Protein AF-A0A1F9G2K8-F1 (afdb_monomer)

Structure (mmCIF, N/CA/C/O backbone):
data_AF-A0A1F9G2K8-F1
#
_entry.id   AF-A0A1F9G2K8-F1
#
loop_
_atom_site.group_PDB
_atom_site.id
_atom_site.type_symbol
_atom_site.label_atom_id
_atom_site.label_alt_id
_atom_site.label_comp_id
_atom_site.label_asym_id
_atom_site.label_entity_id
_atom_site.label_seq_id
_atom_site.pdbx_PDB_ins_code
_atom_site.Cartn_x
_atom_site.Cartn_y
_atom_site.Cartn_z
_atom_site.occupancy
_atom_site.B_iso_or_equiv
_atom_site.auth_seq_id
_atom_site.auth_comp_id
_atom_site.auth_asym_id
_atom_site.auth_atom_id
_atom_site.pdbx_PDB_model_num
ATOM 1 N N . MET A 1 1 ? 64.279 16.022 -31.729 1.00 41.44 1 MET A N 1
ATOM 2 C CA . MET A 1 1 ? 62.935 16.534 -32.063 1.00 41.44 1 MET A CA 1
ATOM 3 C C . MET A 1 1 ? 61.921 15.452 -31.723 1.00 41.44 1 MET A C 1
ATOM 5 O O . MET A 1 1 ? 62.107 14.330 -32.164 1.00 41.44 1 MET A O 1
ATOM 9 N N . THR A 1 2 ? 60.926 15.827 -30.910 1.00 45.38 2 THR A N 1
ATOM 10 C CA . THR A 1 2 ? 59.608 15.196 -30.654 1.00 45.38 2 THR A CA 1
ATOM 11 C C . THR A 1 2 ? 59.482 13.787 -30.043 1.00 45.38 2 THR A C 1
ATOM 13 O O . THR A 1 2 ? 60.196 12.848 -30.358 1.00 45.38 2 THR A O 1
ATOM 16 N N . ARG A 1 3 ? 58.529 13.730 -29.101 1.00 60.41 3 ARG A N 1
ATOM 17 C CA . ARG A 1 3 ? 58.186 12.706 -28.103 1.00 60.41 3 ARG A CA 1
ATOM 18 C C . ARG A 1 3 ? 57.256 11.626 -28.673 1.00 60.41 3 ARG A C 1
ATOM 20 O O . ARG A 1 3 ? 56.490 11.924 -29.581 1.00 60.41 3 ARG A O 1
ATOM 27 N N . ALA A 1 4 ? 57.168 10.481 -27.998 1.00 52.78 4 ALA A N 1
ATOM 28 C CA . ALA A 1 4 ? 55.917 9.727 -27.888 1.00 52.78 4 ALA A CA 1
ATOM 29 C C . ALA A 1 4 ? 55.808 9.135 -26.471 1.00 52.78 4 ALA A C 1
ATOM 31 O O . ALA A 1 4 ? 56.673 8.376 -26.043 1.00 52.78 4 ALA A O 1
ATOM 32 N N . ALA A 1 5 ? 54.788 9.557 -25.722 1.00 57.75 5 ALA A N 1
ATOM 33 C CA . ALA A 1 5 ? 54.439 9.036 -24.400 1.00 57.75 5 ALA A CA 1
ATOM 34 C C . ALA A 1 5 ? 53.425 7.879 -24.542 1.00 57.75 5 ALA A C 1
ATOM 36 O O . ALA A 1 5 ? 52.641 7.897 -25.494 1.00 57.75 5 ALA A O 1
ATOM 37 N N . PRO A 1 6 ? 53.385 6.901 -23.617 1.00 50.75 6 PRO A N 1
ATOM 38 C CA . PRO A 1 6 ? 52.428 5.803 -23.678 1.00 50.75 6 PRO A CA 1
ATOM 39 C C . PRO A 1 6 ? 51.072 6.268 -23.126 1.00 50.75 6 PRO A C 1
ATOM 41 O O . PRO A 1 6 ? 50.831 6.248 -21.924 1.00 50.75 6 PRO A O 1
ATOM 44 N N . ALA A 1 7 ? 50.177 6.708 -24.007 1.00 54.06 7 ALA A N 1
ATOM 45 C CA . ALA A 1 7 ? 48.808 7.105 -23.666 1.00 54.06 7 ALA A CA 1
ATOM 46 C C . ALA A 1 7 ? 47.806 5.955 -23.896 1.00 54.06 7 ALA A C 1
ATOM 48 O O . ALA A 1 7 ? 46.809 6.132 -24.585 1.00 54.06 7 ALA A O 1
ATOM 49 N N . ALA A 1 8 ? 48.084 4.757 -23.373 1.00 54.78 8 ALA A N 1
ATOM 50 C CA . ALA A 1 8 ? 47.255 3.573 -23.645 1.00 54.78 8 ALA A CA 1
ATOM 51 C C . ALA A 1 8 ? 46.977 2.693 -22.412 1.00 54.78 8 ALA A C 1
ATOM 53 O O . ALA A 1 8 ? 46.802 1.488 -22.544 1.00 54.78 8 ALA A O 1
ATOM 54 N N . ALA A 1 9 ? 46.935 3.274 -21.209 1.00 52.16 9 ALA A N 1
ATOM 55 C CA . ALA A 1 9 ? 46.578 2.541 -19.985 1.00 52.16 9 ALA A CA 1
ATOM 56 C C . ALA A 1 9 ? 45.419 3.180 -19.197 1.00 52.16 9 ALA A C 1
ATOM 58 O O . ALA A 1 9 ? 45.208 2.852 -18.035 1.00 52.16 9 ALA A O 1
ATOM 59 N N . LEU A 1 10 ? 44.659 4.094 -19.810 1.00 52.28 10 LEU A N 1
ATOM 60 C CA . LEU A 1 10 ? 43.637 4.882 -19.115 1.00 52.28 10 LEU A CA 1
ATOM 61 C C . LEU A 1 10 ? 42.289 4.860 -19.854 1.00 52.28 10 LEU A C 1
ATOM 63 O O . LEU A 1 10 ? 41.729 5.902 -20.164 1.00 52.28 10 LEU A O 1
ATOM 67 N N . ALA A 1 11 ? 41.780 3.677 -20.200 1.00 52.03 11 ALA A N 1
ATOM 68 C CA . ALA A 1 11 ? 40.473 3.573 -20.866 1.00 52.03 11 ALA A CA 1
ATOM 69 C C . ALA A 1 11 ? 39.590 2.406 -20.392 1.00 52.03 11 ALA A C 1
ATOM 71 O O . ALA A 1 11 ? 38.564 2.145 -21.007 1.00 52.03 11 ALA A O 1
ATOM 72 N N . LEU A 1 12 ? 39.943 1.714 -19.300 1.00 49.97 12 LEU A N 1
ATOM 73 C CA . LEU A 1 12 ? 39.166 0.562 -18.804 1.00 49.97 12 LEU A CA 1
ATOM 74 C C . LEU A 1 12 ? 38.665 0.681 -17.355 1.00 49.97 12 LEU A C 1
ATOM 76 O O . LEU A 1 12 ? 38.063 -0.256 -16.850 1.00 49.97 12 LEU A O 1
ATOM 80 N N . VAL A 1 13 ? 38.843 1.828 -16.688 1.00 52.09 13 VAL A N 1
ATOM 81 C CA . VAL A 1 13 ? 38.388 2.021 -15.289 1.00 52.09 13 VAL A CA 1
ATOM 82 C C . VAL A 1 13 ? 37.126 2.901 -15.181 1.00 52.09 13 VAL A C 1
ATOM 84 O O . VAL A 1 13 ? 36.564 3.060 -14.105 1.00 52.09 13 VAL A O 1
ATOM 87 N N . ALA A 1 14 ? 36.607 3.441 -16.288 1.00 52.22 14 ALA A N 1
ATOM 88 C CA . ALA A 1 14 ? 35.504 4.413 -16.258 1.00 52.22 14 ALA A CA 1
ATOM 89 C C . ALA A 1 14 ? 34.084 3.817 -16.401 1.00 52.22 14 ALA A C 1
ATOM 91 O O . ALA A 1 14 ? 33.126 4.575 -16.508 1.00 52.22 14 ALA A O 1
ATOM 92 N N . ALA A 1 15 ? 33.918 2.489 -16.404 1.00 52.00 15 ALA A N 1
ATOM 93 C CA . ALA A 1 15 ? 32.622 1.843 -16.660 1.00 52.00 15 ALA A CA 1
ATOM 94 C C . ALA A 1 15 ? 31.858 1.364 -15.404 1.00 52.00 15 ALA A C 1
ATOM 96 O O . ALA A 1 15 ? 30.815 0.736 -15.543 1.00 52.00 15 ALA A O 1
ATOM 97 N N . ALA A 1 16 ? 32.332 1.651 -14.184 1.00 55.66 16 ALA A N 1
ATOM 98 C CA . ALA A 1 16 ? 31.740 1.105 -12.949 1.00 55.66 16 ALA A CA 1
ATOM 99 C C . ALA A 1 16 ? 30.976 2.118 -12.063 1.00 55.66 16 ALA A C 1
ATOM 101 O O . ALA A 1 16 ? 30.533 1.756 -10.980 1.00 55.66 16 ALA A O 1
ATOM 102 N N . LEU A 1 17 ? 30.812 3.381 -12.477 1.00 57.75 17 LEU A N 1
ATOM 103 C CA . LEU A 1 17 ? 30.311 4.460 -11.598 1.00 57.75 17 LEU A CA 1
ATOM 104 C C . LEU A 1 17 ? 28.850 4.888 -11.847 1.00 57.75 17 LEU A C 1
ATOM 106 O O . LEU A 1 17 ? 28.441 5.946 -11.382 1.00 57.75 17 LEU A O 1
ATOM 110 N N . GLY A 1 18 ? 28.059 4.100 -12.582 1.00 50.88 18 GLY A N 1
ATOM 111 C CA . GLY A 1 18 ? 26.750 4.541 -13.087 1.00 50.88 18 GLY A CA 1
ATOM 112 C C . GLY A 1 18 ? 25.508 3.788 -12.608 1.00 50.88 18 GLY A C 1
ATOM 113 O O . GLY A 1 18 ? 24.426 4.103 -13.092 1.00 50.88 18 GLY A O 1
ATOM 114 N N . ALA A 1 19 ? 25.609 2.804 -11.711 1.00 56.31 19 ALA A N 1
ATOM 115 C CA . ALA A 1 19 ? 24.419 2.133 -11.181 1.00 56.31 19 ALA A CA 1
ATOM 116 C C . ALA A 1 19 ? 23.796 2.994 -10.068 1.00 56.31 19 ALA A C 1
ATOM 118 O O . ALA A 1 19 ? 24.135 2.853 -8.895 1.00 56.31 19 ALA A O 1
ATOM 119 N N . GLY A 1 20 ? 22.935 3.944 -10.442 1.00 55.75 20 GLY A N 1
ATOM 120 C CA . GLY A 1 20 ? 22.069 4.626 -9.477 1.00 55.75 20 GLY A CA 1
ATOM 121 C C . GLY A 1 20 ? 21.116 3.629 -8.799 1.00 55.75 20 GLY A C 1
ATOM 122 O O . GLY A 1 20 ? 20.811 2.593 -9.397 1.00 55.75 20 GLY A O 1
ATOM 123 N N . PRO A 1 21 ? 20.639 3.902 -7.570 1.00 52.09 21 PRO A N 1
ATOM 124 C CA . PRO A 1 21 ? 19.652 3.043 -6.924 1.00 52.09 21 PRO A CA 1
ATOM 125 C C . PRO A 1 21 ? 18.391 2.975 -7.793 1.00 52.09 21 PRO A C 1
ATOM 127 O O . PRO A 1 21 ? 17.918 3.999 -8.293 1.00 52.09 21 PRO A O 1
ATOM 130 N N . ALA A 1 22 ? 17.866 1.767 -7.996 1.00 50.09 22 ALA A N 1
ATOM 131 C CA . ALA A 1 22 ? 16.630 1.531 -8.728 1.00 50.09 22 ALA A CA 1
ATOM 132 C C . ALA A 1 22 ? 15.459 2.220 -8.004 1.00 50.09 22 ALA A C 1
ATOM 134 O O . ALA A 1 22 ? 14.875 1.679 -7.070 1.00 50.09 22 ALA A O 1
ATOM 135 N N . ARG A 1 23 ? 15.114 3.436 -8.441 1.00 52.03 23 ARG A N 1
ATOM 136 C CA . ARG A 1 23 ? 14.047 4.275 -7.864 1.00 52.03 23 ARG A CA 1
ATOM 137 C C . ARG A 1 23 ? 12.622 3.772 -8.116 1.00 52.03 23 ARG A C 1
ATOM 139 O O . ARG A 1 23 ? 11.675 4.425 -7.700 1.00 52.03 23 ARG A O 1
ATOM 146 N N . ALA A 1 24 ? 12.469 2.621 -8.767 1.00 49.59 24 ALA A N 1
ATOM 147 C CA . ALA A 1 24 ? 11.172 1.986 -8.979 1.00 49.59 24 ALA A CA 1
ATOM 148 C C . ALA A 1 24 ? 10.613 1.350 -7.692 1.00 49.59 24 ALA A C 1
ATOM 150 O O . ALA A 1 24 ? 9.405 1.347 -7.493 1.00 49.59 24 ALA A O 1
ATOM 151 N N . ARG 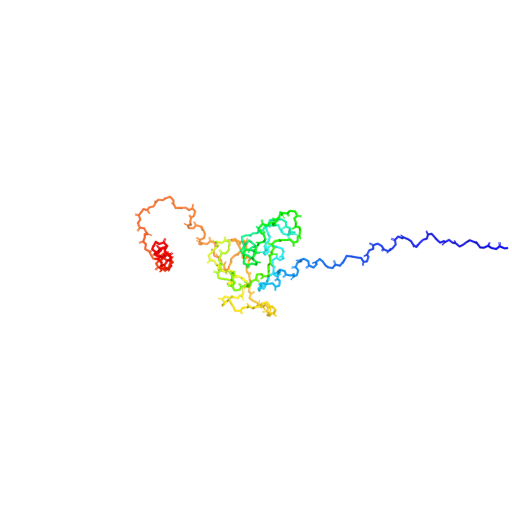A 1 25 ? 11.483 0.873 -6.784 1.00 53.62 25 ARG A N 1
ATOM 152 C CA . ARG A 1 25 ? 11.060 0.194 -5.546 1.00 53.62 25 ARG A CA 1
ATOM 153 C C . ARG A 1 25 ? 10.479 1.154 -4.501 1.00 53.62 25 ARG A C 1
ATOM 155 O O . ARG A 1 25 ? 9.578 0.766 -3.777 1.00 53.62 25 ARG A O 1
ATOM 162 N N . GLU A 1 26 ? 10.975 2.392 -4.431 1.00 55.38 26 GLU A N 1
ATOM 163 C CA . GLU A 1 26 ? 10.675 3.336 -3.337 1.00 55.38 26 GLU A CA 1
ATOM 164 C C . GLU A 1 26 ? 9.327 4.061 -3.478 1.00 55.38 26 GLU A C 1
ATOM 166 O O . GLU A 1 26 ? 8.732 4.434 -2.472 1.00 55.38 26 GLU A O 1
ATOM 171 N N . ALA A 1 27 ? 8.826 4.265 -4.701 1.00 63.72 27 ALA A N 1
ATOM 172 C CA . ALA A 1 27 ? 7.612 5.059 -4.901 1.00 63.72 27 ALA A CA 1
ATOM 173 C C . ALA A 1 27 ? 6.332 4.334 -4.448 1.00 63.72 27 ALA A C 1
ATOM 175 O O . ALA A 1 27 ? 5.410 5.004 -3.999 1.00 63.72 27 ALA A O 1
ATOM 176 N N . PHE A 1 28 ? 6.288 2.998 -4.542 1.00 72.00 28 PHE A N 1
ATOM 177 C CA . PHE A 1 28 ? 5.107 2.193 -4.195 1.00 72.00 28 PHE A CA 1
ATOM 178 C C . PHE A 1 28 ? 5.108 1.699 -2.756 1.00 72.00 28 PHE A C 1
ATOM 180 O O . PHE A 1 28 ? 4.122 1.889 -2.052 1.00 72.00 28 PHE A O 1
ATOM 187 N N . VAL A 1 29 ? 6.225 1.141 -2.280 1.00 81.81 29 VAL A N 1
ATOM 188 C CA . VAL A 1 29 ? 6.328 0.693 -0.879 1.00 81.81 29 VAL A CA 1
ATOM 189 C C . VAL A 1 29 ? 6.121 1.840 0.114 1.00 81.81 29 VAL A C 1
ATOM 191 O O . VAL A 1 29 ? 5.724 1.593 1.239 1.00 81.81 29 VAL A O 1
ATOM 194 N N . GLY A 1 30 ? 6.345 3.091 -0.307 1.00 87.31 30 GLY A N 1
ATOM 195 C CA . GLY A 1 30 ? 6.054 4.286 0.485 1.00 87.31 30 GLY A CA 1
ATOM 196 C C . GLY A 1 30 ? 4.616 4.809 0.371 1.00 87.31 30 GLY A C 1
ATOM 197 O O . GLY A 1 30 ? 4.367 5.935 0.792 1.00 87.31 30 GLY A O 1
ATOM 198 N N . THR A 1 31 ? 3.687 4.074 -0.253 1.00 88.31 31 THR A N 1
ATOM 199 C CA . THR A 1 31 ? 2.246 4.425 -0.312 1.00 88.31 31 THR A CA 1
ATOM 200 C C . THR A 1 31 ? 1.391 3.629 0.670 1.00 88.31 31 THR A C 1
ATOM 202 O O . THR A 1 31 ? 0.196 3.898 0.776 1.00 88.31 31 THR A O 1
ATOM 205 N N . VAL A 1 32 ? 2.002 2.693 1.400 1.00 93.31 32 VAL A N 1
ATOM 206 C CA . VAL A 1 32 ? 1.363 1.842 2.408 1.00 93.31 32 VAL A CA 1
ATOM 207 C C . VAL A 1 32 ? 2.265 1.766 3.648 1.00 93.31 32 VAL A C 1
ATOM 209 O O . VAL A 1 32 ? 3.489 1.844 3.487 1.00 93.31 32 VAL A O 1
ATOM 212 N N . PRO A 1 33 ? 1.709 1.619 4.863 1.00 95.75 33 PRO A N 1
ATOM 213 C CA . PRO A 1 33 ? 2.513 1.437 6.066 1.00 95.75 33 PRO A CA 1
ATOM 214 C C . PRO A 1 33 ? 3.306 0.135 5.974 1.00 95.75 33 PRO A C 1
ATOM 216 O O . PRO A 1 33 ? 2.830 -0.853 5.418 1.00 95.75 33 PRO A O 1
ATOM 219 N N . ASN A 1 34 ? 4.530 0.126 6.495 1.00 95.31 34 ASN A N 1
ATOM 220 C CA . ASN A 1 34 ? 5.408 -1.047 6.529 1.00 95.31 34 ASN A CA 1
ATOM 221 C C . ASN A 1 34 ? 5.621 -1.719 5.152 1.00 95.31 34 ASN A C 1
ATOM 223 O O . ASN A 1 34 ? 6.042 -2.875 5.071 1.00 95.31 34 ASN A O 1
ATOM 227 N N . GLY A 1 35 ? 5.389 -1.010 4.038 1.00 91.81 35 GLY A N 1
ATOM 228 C CA . GLY A 1 35 ? 5.361 -1.608 2.697 1.00 91.81 35 GLY A CA 1
ATOM 229 C C . GLY A 1 35 ? 6.693 -2.204 2.237 1.00 91.81 35 GLY A C 1
ATOM 230 O O . GLY A 1 35 ? 6.737 -3.026 1.320 1.00 91.81 35 GLY A O 1
ATOM 231 N N . ALA A 1 36 ? 7.799 -1.815 2.875 1.00 91.06 36 ALA A N 1
ATOM 232 C CA . ALA A 1 36 ? 9.130 -2.338 2.587 1.00 91.06 36 ALA A CA 1
ATOM 233 C C . ALA A 1 36 ? 9.439 -3.679 3.281 1.00 91.06 36 ALA A C 1
ATOM 235 O O . ALA A 1 36 ? 10.427 -4.319 2.899 1.00 91.06 36 ALA A O 1
ATOM 236 N N . SER A 1 37 ? 8.620 -4.109 4.251 1.00 92.56 37 SER A N 1
ATOM 237 C CA . SER A 1 37 ? 8.865 -5.285 5.103 1.00 92.56 37 SER A CA 1
ATOM 238 C C . SER A 1 37 ? 9.044 -6.580 4.310 1.00 92.56 37 SER A C 1
ATOM 240 O O . SER A 1 37 ? 9.921 -7.379 4.639 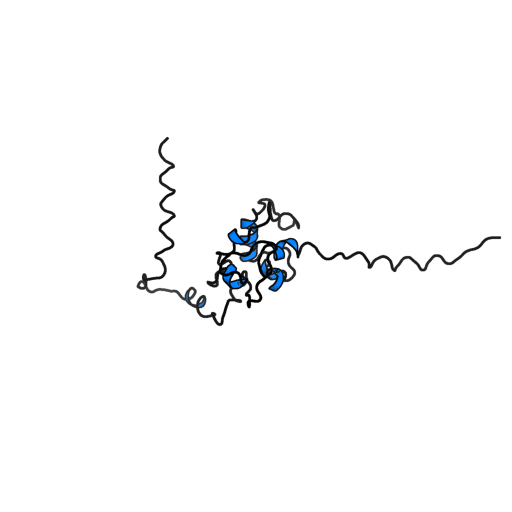1.00 92.56 37 SER A O 1
ATOM 242 N N . TYR A 1 38 ? 8.320 -6.731 3.196 1.00 91.81 38 TYR A N 1
ATOM 243 C CA . TYR A 1 38 ? 8.382 -7.908 2.318 1.00 91.81 38 TYR A CA 1
ATOM 244 C C . TYR A 1 38 ? 9.031 -7.629 0.962 1.00 91.81 38 TYR A C 1
ATOM 246 O O . TYR A 1 38 ? 8.972 -8.447 0.044 1.00 91.81 38 TYR A O 1
ATOM 254 N N . SER A 1 39 ? 9.737 -6.502 0.823 1.00 89.31 39 SER A N 1
ATOM 255 C CA . SER A 1 39 ? 10.388 -6.124 -0.433 1.00 89.31 39 SER A CA 1
ATOM 256 C C . SER A 1 39 ? 9.386 -6.080 -1.599 1.00 89.31 39 SER A C 1
ATOM 258 O O . SER A 1 39 ? 8.363 -5.416 -1.501 1.00 89.31 39 SER A O 1
ATOM 260 N N . CYS A 1 40 ? 9.687 -6.726 -2.724 1.00 86.88 40 CYS A N 1
ATOM 261 C CA . CYS A 1 40 ? 8.779 -6.810 -3.860 1.00 86.88 40 CYS A CA 1
ATOM 262 C C . CYS A 1 40 ? 7.573 -7.701 -3.549 1.00 86.88 40 CYS A C 1
ATOM 264 O O . CYS A 1 40 ? 6.509 -7.464 -4.109 1.00 86.88 40 CYS A O 1
ATOM 266 N N . SER A 1 41 ? 7.728 -8.681 -2.651 1.00 90.56 41 SER A N 1
ATOM 267 C CA . SER A 1 41 ? 6.686 -9.656 -2.323 1.00 90.56 41 SER A CA 1
ATOM 268 C C . SER A 1 41 ? 5.470 -9.047 -1.636 1.00 90.56 41 SER A C 1
ATOM 270 O O . SER A 1 41 ? 4.432 -9.695 -1.615 1.00 90.56 41 SER A O 1
ATOM 272 N N . THR A 1 42 ? 5.575 -7.809 -1.133 1.00 91.06 42 THR A N 1
ATOM 273 C CA . THR A 1 42 ? 4.414 -7.049 -0.659 1.00 91.06 42 THR A CA 1
ATOM 274 C C . THR A 1 42 ? 3.372 -6.915 -1.776 1.00 91.06 42 THR A C 1
ATOM 276 O O . THR A 1 42 ? 2.198 -7.151 -1.543 1.00 91.06 42 THR A O 1
ATOM 279 N N . CYS A 1 43 ? 3.781 -6.593 -3.011 1.00 88.44 43 CYS A N 1
ATOM 280 C CA . CYS A 1 43 ? 2.857 -6.334 -4.132 1.00 88.44 43 CYS A CA 1
ATOM 281 C C . CYS A 1 43 ? 2.985 -7.324 -5.301 1.00 88.44 43 CYS A C 1
ATOM 283 O O . CYS A 1 43 ? 2.142 -7.350 -6.196 1.00 88.44 43 CYS A O 1
ATOM 285 N N . HIS A 1 44 ? 4.056 -8.113 -5.349 1.00 86.81 44 HIS A N 1
ATOM 286 C CA . HIS A 1 44 ? 4.368 -8.995 -6.468 1.00 86.81 44 HIS A CA 1
ATOM 287 C C . HIS A 1 44 ? 4.396 -10.456 -6.038 1.00 86.81 44 HIS A C 1
ATOM 289 O O . HIS A 1 44 ? 4.980 -10.809 -5.019 1.00 86.81 44 HIS A O 1
ATOM 295 N N . SER A 1 45 ? 3.872 -11.341 -6.886 1.00 87.44 45 SER A N 1
ATOM 296 C CA . SER A 1 45 ? 4.038 -12.789 -6.694 1.00 87.44 45 SER A CA 1
ATOM 297 C C . SER A 1 45 ? 5.476 -13.249 -6.970 1.00 87.44 45 SER A C 1
ATOM 299 O O . SER A 1 45 ? 5.887 -14.322 -6.533 1.00 87.44 45 SER A O 1
ATOM 301 N N . ASN A 1 46 ? 6.249 -12.451 -7.716 1.00 81.44 46 ASN A N 1
ATOM 302 C CA . ASN A 1 46 ? 7.674 -12.667 -7.925 1.00 81.44 46 ASN A CA 1
ATOM 303 C C . ASN A 1 46 ? 8.490 -11.851 -6.910 1.00 81.44 46 ASN A C 1
ATOM 305 O O . ASN A 1 46 ? 8.393 -10.625 -6.876 1.00 81.44 46 ASN A O 1
ATOM 309 N N . GLY A 1 47 ? 9.354 -12.513 -6.134 1.00 79.88 47 GLY A N 1
ATO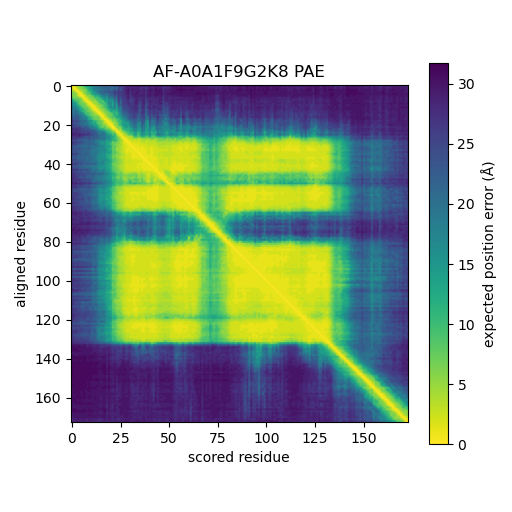M 310 C CA . GLY A 1 47 ? 10.200 -11.856 -5.128 1.00 79.88 47 GLY A CA 1
ATOM 311 C C . GLY A 1 47 ? 11.229 -10.874 -5.708 1.00 79.88 47 GLY A C 1
ATOM 312 O O . GLY A 1 47 ? 11.675 -9.962 -5.010 1.00 79.88 47 GLY A O 1
ATOM 313 N N . ASP A 1 48 ? 11.557 -11.006 -6.996 1.00 78.00 48 ASP A N 1
ATOM 314 C CA . ASP A 1 48 ? 12.405 -10.054 -7.726 1.00 78.00 48 ASP A CA 1
ATOM 315 C C . ASP A 1 48 ? 11.615 -8.846 -8.283 1.00 78.00 48 ASP A C 1
ATOM 317 O O . ASP A 1 48 ? 12.210 -7.905 -8.811 1.00 78.00 48 ASP A O 1
ATOM 321 N N . GLY A 1 49 ? 10.283 -8.848 -8.143 1.00 73.12 49 GLY A N 1
ATOM 322 C CA . GLY A 1 49 ? 9.364 -7.859 -8.710 1.00 73.12 49 GLY A CA 1
ATOM 323 C C . GLY A 1 49 ? 9.079 -8.064 -10.202 1.00 73.12 49 GLY A C 1
ATOM 324 O O . GLY A 1 49 ? 9.366 -9.119 -10.777 1.00 73.12 49 GLY A O 1
ATOM 325 N N . GLY A 1 50 ? 8.512 -7.034 -10.838 1.00 71.38 50 GLY A N 1
ATOM 326 C CA . GLY A 1 50 ? 8.218 -7.017 -12.275 1.00 71.38 50 GLY A CA 1
ATOM 327 C C . GLY A 1 50 ? 6.797 -7.473 -12.611 1.00 71.38 50 GLY A C 1
ATOM 328 O O . GLY A 1 50 ? 5.841 -7.086 -11.946 1.00 71.38 50 GLY A O 1
ATOM 329 N N . GLU A 1 51 ? 6.643 -8.256 -13.678 1.00 69.88 51 GLU A N 1
ATOM 330 C CA . GLU A 1 51 ? 5.337 -8.786 -14.079 1.00 69.88 51 GLU A CA 1
ATOM 331 C C . GLU A 1 51 ? 4.809 -9.800 -13.053 1.00 69.88 51 GLU A C 1
ATOM 333 O O . GLU A 1 51 ? 5.550 -10.653 -12.561 1.00 69.88 51 GLU A O 1
ATOM 338 N N . GLY A 1 52 ? 3.508 -9.725 -12.763 1.00 80.12 52 GLY A N 1
ATOM 339 C CA . GLY A 1 52 ? 2.838 -10.588 -11.790 1.00 80.12 52 GLY A CA 1
ATOM 340 C C . GLY A 1 52 ? 2.651 -9.893 -10.444 1.00 80.12 52 GLY A C 1
ATOM 341 O O . GLY A 1 52 ? 3.566 -9.832 -9.622 1.00 80.12 52 GLY A O 1
ATOM 342 N N . TRP A 1 53 ? 1.442 -9.382 -10.233 1.00 84.38 53 TRP A N 1
AT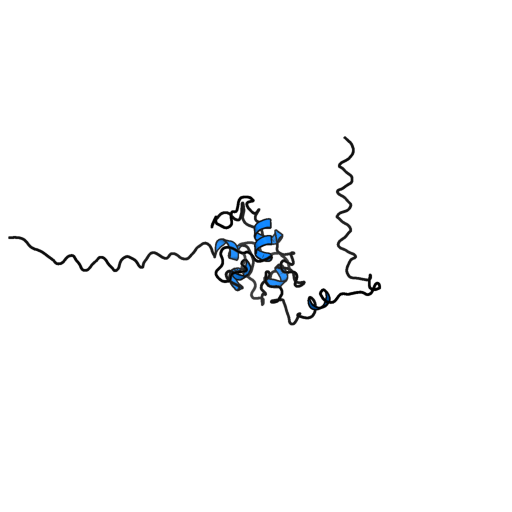OM 343 C CA . TRP A 1 53 ? 0.991 -8.827 -8.960 1.00 84.38 53 TRP A CA 1
ATOM 344 C C . TRP A 1 53 ? 0.321 -9.925 -8.140 1.00 84.38 53 TRP A C 1
ATOM 346 O O . TRP A 1 53 ? -0.369 -10.770 -8.717 1.00 84.38 53 TRP A O 1
ATOM 356 N N . ASN A 1 54 ? 0.525 -9.901 -6.825 1.00 90.19 54 ASN A N 1
ATOM 357 C CA . ASN A 1 54 ? -0.339 -10.642 -5.907 1.00 90.19 54 ASN A CA 1
ATOM 358 C C . ASN A 1 54 ? -1.681 -9.900 -5.753 1.00 90.19 54 ASN A C 1
ATOM 360 O O . ASN A 1 54 ? -1.868 -8.828 -6.338 1.00 90.19 54 ASN A O 1
ATOM 364 N N . ASP A 1 55 ? -2.608 -10.470 -4.990 1.00 93.50 55 ASP A N 1
ATOM 365 C CA . ASP A 1 55 ? -3.954 -9.909 -4.868 1.00 93.50 55 ASP A CA 1
ATOM 366 C C . ASP A 1 55 ? -3.928 -8.505 -4.219 1.00 93.50 55 ASP A C 1
ATOM 368 O O . ASP A 1 55 ? -4.497 -7.568 -4.776 1.00 93.50 55 ASP A O 1
ATOM 372 N N . PHE A 1 56 ? -3.117 -8.286 -3.174 1.00 94.38 56 PHE A N 1
ATOM 373 C CA . PHE A 1 56 ? -2.883 -6.948 -2.595 1.00 94.38 56 PHE A CA 1
ATOM 374 C C . PHE A 1 56 ? -2.341 -5.920 -3.601 1.00 94.38 56 PHE A C 1
ATOM 376 O O . PHE A 1 56 ? -2.768 -4.764 -3.651 1.00 94.38 56 PHE A O 1
ATOM 383 N N . GLY A 1 57 ? -1.388 -6.325 -4.439 1.00 90.00 57 GLY A N 1
ATOM 384 C CA . GLY A 1 57 ? -0.832 -5.487 -5.493 1.00 90.00 57 GLY A CA 1
ATOM 385 C C . GLY A 1 57 ? -1.861 -5.109 -6.562 1.00 90.00 57 GLY A C 1
ATOM 386 O O . GLY A 1 57 ? -1.798 -4.000 -7.095 1.00 90.00 57 GLY A O 1
ATOM 387 N N . GLN A 1 58 ? -2.815 -5.998 -6.862 1.00 88.00 58 GLN A N 1
ATOM 388 C CA . GLN A 1 58 ? -3.944 -5.709 -7.756 1.00 88.00 58 GLN A CA 1
ATOM 389 C C . GLN A 1 58 ? -4.924 -4.711 -7.130 1.00 88.00 58 GLN A C 1
ATOM 391 O O . GLN A 1 58 ? -5.364 -3.788 -7.815 1.00 88.00 58 GLN A O 1
ATOM 396 N N . ASP A 1 59 ? -5.205 -4.826 -5.834 1.00 91.56 59 ASP A N 1
ATOM 397 C CA . ASP A 1 59 ? -6.074 -3.875 -5.133 1.00 91.56 59 ASP A CA 1
ATOM 398 C C . ASP A 1 59 ? -5.450 -2.474 -5.084 1.00 91.56 59 ASP A C 1
ATOM 400 O O . ASP A 1 59 ? -6.126 -1.470 -5.334 1.00 91.56 59 ASP A O 1
ATOM 404 N N . LEU A 1 60 ? -4.131 -2.386 -4.868 1.00 88.56 60 LEU A N 1
ATOM 405 C CA . LEU A 1 60 ? -3.398 -1.125 -4.997 1.00 88.56 60 LEU A CA 1
ATOM 406 C C . LEU A 1 60 ? -3.497 -0.554 -6.413 1.00 88.56 60 LEU A C 1
ATOM 408 O O . LEU A 1 60 ? -3.783 0.639 -6.556 1.00 88.56 60 LEU A O 1
ATOM 412 N N . LEU A 1 61 ? -3.293 -1.382 -7.446 1.00 83.12 61 LEU A N 1
ATOM 413 C CA . LEU A 1 61 ? -3.480 -1.008 -8.854 1.00 83.12 61 LEU A CA 1
ATOM 414 C C . LEU A 1 61 ? -4.845 -0.384 -9.096 1.00 83.12 61 LEU A C 1
ATOM 416 O O . LEU A 1 61 ? -4.932 0.724 -9.635 1.00 83.12 61 LEU A O 1
ATOM 420 N N . GLU A 1 62 ? -5.903 -1.070 -8.683 1.00 85.44 62 GLU A N 1
ATOM 421 C CA . GLU A 1 62 ? -7.270 -0.600 -8.861 1.00 85.44 62 GLU A CA 1
ATOM 422 C C . GLU A 1 62 ? -7.506 0.726 -8.121 1.00 85.44 62 GLU A C 1
ATOM 424 O O . GLU A 1 62 ? -7.991 1.688 -8.727 1.00 85.44 62 GLU A O 1
ATOM 429 N N . ALA A 1 63 ? -7.063 0.833 -6.865 1.00 87.50 63 ALA A N 1
ATOM 430 C CA . ALA A 1 63 ? -7.199 2.041 -6.051 1.00 87.50 63 ALA A CA 1
ATOM 431 C C . ALA A 1 63 ? -6.436 3.248 -6.621 1.00 87.50 63 ALA A C 1
ATOM 433 O O . ALA A 1 63 ? -6.919 4.382 -6.586 1.00 87.50 63 ALA A O 1
ATOM 434 N N . GLY A 1 64 ? -5.253 3.029 -7.197 1.00 83.19 64 GLY A N 1
ATOM 435 C CA . GLY A 1 64 ? -4.480 4.077 -7.865 1.00 83.19 64 GLY A CA 1
ATOM 436 C C . GLY A 1 64 ? -4.973 4.403 -9.279 1.00 83.19 64 GLY A C 1
ATOM 437 O O . GLY A 1 64 ? -4.326 5.166 -10.000 1.00 83.19 64 GLY A O 1
ATOM 438 N N . GLY A 1 65 ? -6.122 3.856 -9.684 1.00 75.31 65 GLY A N 1
ATOM 439 C CA . GLY A 1 65 ? -6.713 4.070 -10.996 1.00 75.31 65 GLY A CA 1
ATOM 440 C C . GLY A 1 65 ? -5.887 3.388 -12.071 1.00 75.31 65 GLY A C 1
ATOM 441 O O . GLY A 1 65 ? -5.281 4.076 -12.896 1.00 75.31 65 GLY A O 1
ATOM 442 N N . ALA A 1 66 ? -5.836 2.055 -12.032 1.00 69.19 66 ALA A N 1
ATOM 443 C CA . ALA A 1 66 ? -5.086 1.240 -12.976 1.00 69.19 66 ALA A CA 1
ATOM 444 C C . ALA A 1 66 ? -5.297 1.715 -14.420 1.00 69.19 66 ALA A C 1
ATOM 446 O O . ALA A 1 66 ? -6.428 1.949 -14.860 1.00 69.19 66 ALA A O 1
ATOM 447 N N . ASN A 1 67 ? -4.207 1.874 -15.170 1.00 61.06 67 ASN A N 1
ATOM 448 C CA . ASN A 1 67 ? -4.313 2.225 -16.580 1.00 61.06 67 ASN A CA 1
ATOM 449 C C . ASN A 1 67 ? -4.865 1.014 -17.356 1.00 61.06 67 ASN A C 1
ATOM 451 O O . ASN A 1 67 ? -4.204 -0.025 -17.385 1.00 61.06 67 ASN A O 1
ATOM 455 N N . PRO A 1 68 ? -6.025 1.122 -18.031 1.00 53.47 68 PRO A N 1
ATOM 456 C CA . PRO A 1 68 ? -6.576 0.021 -18.822 1.00 53.47 68 PRO A CA 1
ATOM 457 C C . PRO A 1 68 ? -5.687 -0.377 -20.013 1.00 53.47 68 PRO A C 1
ATOM 459 O O . PRO A 1 68 ? -5.860 -1.469 -20.551 1.00 53.47 68 PRO A O 1
ATOM 462 N N . ASP A 1 69 ? -4.736 0.482 -20.405 1.00 53.81 69 ASP A N 1
ATOM 463 C CA . ASP A 1 69 ? -3.749 0.232 -21.460 1.00 53.81 69 ASP A CA 1
ATOM 464 C C . ASP A 1 69 ? -2.403 -0.300 -20.923 1.00 53.81 69 ASP A C 1
ATOM 466 O O . ASP A 1 69 ? -1.441 -0.388 -21.689 1.00 53.81 69 ASP A O 1
ATOM 470 N N . ALA A 1 70 ? -2.296 -0.647 -19.630 1.00 54.94 70 ALA A N 1
ATOM 471 C CA . ALA A 1 70 ? -1.092 -1.259 -19.068 1.00 54.94 70 ALA A CA 1
ATOM 472 C C . ALA A 1 70 ? -0.846 -2.638 -19.708 1.00 54.94 70 ALA A C 1
ATOM 474 O O . ALA A 1 70 ? -1.327 -3.672 -19.245 1.00 54.94 70 ALA A O 1
ATOM 475 N N . ASN A 1 71 ? -0.099 -2.656 -20.813 1.00 48.19 71 ASN A N 1
ATOM 476 C CA . ASN A 1 71 ? 0.511 -3.871 -21.332 1.00 48.19 71 ASN A CA 1
ATOM 477 C C . ASN A 1 71 ? 1.504 -4.387 -20.270 1.00 48.19 71 ASN A C 1
ATOM 479 O O . ASN A 1 71 ? 2.281 -3.571 -19.775 1.00 48.19 71 ASN A O 1
ATOM 483 N N . PRO A 1 72 ? 1.536 -5.692 -19.936 1.00 48.28 72 PRO A N 1
ATOM 484 C CA . PRO A 1 72 ? 2.587 -6.279 -19.097 1.00 48.28 72 PRO A CA 1
ATOM 485 C C . PRO A 1 72 ? 4.024 -5.879 -19.496 1.00 48.28 72 PRO A C 1
ATOM 487 O O . PRO A 1 72 ? 4.856 -5.720 -18.608 1.00 48.28 72 PRO A O 1
ATOM 490 N N . ASP A 1 73 ? 4.294 -5.594 -20.781 1.00 52.12 73 ASP A N 1
ATOM 491 C CA . ASP A 1 73 ? 5.618 -5.126 -21.239 1.00 52.12 73 ASP A CA 1
ATOM 492 C C . ASP A 1 73 ? 5.911 -3.629 -20.970 1.00 52.12 73 ASP A C 1
ATOM 494 O O . ASP A 1 73 ? 7.045 -3.173 -21.165 1.00 52.12 73 ASP A O 1
ATOM 498 N N . ASP A 1 74 ? 4.915 -2.820 -20.592 1.00 53.31 74 ASP A N 1
ATOM 499 C CA . ASP A 1 74 ? 5.118 -1.399 -20.298 1.00 53.31 74 ASP A CA 1
ATOM 500 C C . ASP A 1 74 ? 5.570 -1.241 -18.846 1.00 53.31 74 ASP A C 1
ATOM 502 O O . ASP A 1 74 ? 4.774 -1.116 -17.914 1.00 53.31 74 ASP A O 1
ATOM 506 N N . GLN A 1 75 ? 6.892 -1.247 -18.669 1.00 47.69 75 GLN A N 1
ATOM 507 C CA . GLN A 1 75 ? 7.582 -1.193 -17.378 1.00 47.69 75 GLN A CA 1
ATOM 508 C C . GLN A 1 75 ? 7.291 0.066 -16.536 1.00 47.69 75 GLN A C 1
ATOM 510 O O . GLN A 1 75 ? 7.966 0.280 -15.529 1.00 47.69 75 GLN A O 1
ATOM 515 N N . ASN A 1 76 ? 6.345 0.929 -16.929 1.00 48.16 76 ASN A N 1
ATOM 516 C CA . ASN A 1 76 ? 6.080 2.173 -16.216 1.00 48.16 76 ASN A CA 1
ATOM 517 C C . ASN A 1 76 ? 4.628 2.692 -16.230 1.00 48.16 76 ASN A C 1
ATOM 519 O O . ASN A 1 76 ? 4.423 3.847 -15.857 1.00 48.16 76 ASN A O 1
ATOM 523 N N . ALA A 1 77 ? 3.624 1.908 -16.641 1.00 50.44 77 ALA A N 1
ATOM 524 C CA . ALA A 1 77 ? 2.287 2.463 -16.907 1.00 50.44 77 ALA A 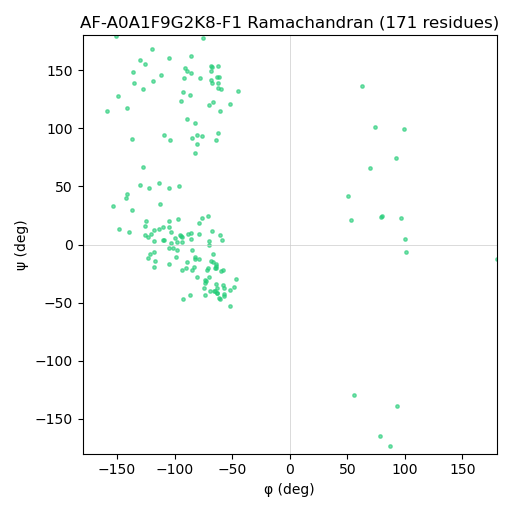CA 1
ATOM 525 C C . ALA A 1 77 ? 1.115 1.812 -16.157 1.00 50.44 77 ALA A C 1
ATOM 527 O O . ALA A 1 77 ? -0.019 1.998 -16.578 1.00 50.44 77 ALA A O 1
ATOM 528 N N . GLY A 1 78 ? 1.340 1.095 -15.051 1.00 53.19 78 GLY A N 1
ATOM 529 C CA . GLY A 1 78 ? 0.266 0.401 -14.320 1.00 53.19 78 GLY A CA 1
ATOM 530 C C . GLY A 1 78 ? -0.798 1.308 -13.689 1.00 53.19 78 GLY A C 1
ATOM 531 O O . GLY A 1 78 ? -1.908 0.853 -13.450 1.00 53.19 78 GLY A O 1
ATOM 532 N N . TYR A 1 79 ? -0.507 2.592 -13.471 1.00 55.50 79 TYR A N 1
ATOM 533 C CA . TYR A 1 79 ? -1.354 3.488 -12.685 1.00 55.50 79 TYR A CA 1
ATOM 534 C C . TYR A 1 79 ? -1.539 4.847 -13.361 1.00 55.50 79 TYR A C 1
ATOM 536 O O . TYR A 1 79 ? -0.582 5.431 -13.871 1.00 55.50 79 TYR A O 1
ATOM 544 N N . VAL A 1 80 ? -2.759 5.385 -13.315 1.00 53.97 80 VAL A N 1
ATOM 545 C CA . VAL A 1 80 ? -3.071 6.762 -13.737 1.00 53.97 80 VAL A CA 1
ATOM 546 C C . VAL A 1 80 ? -2.913 7.751 -12.559 1.00 53.97 80 VAL A C 1
ATOM 548 O O . VAL A 1 80 ? -2.789 8.956 -12.787 1.00 53.97 80 VAL A O 1
ATOM 551 N N . GLY A 1 81 ? -2.837 7.266 -11.307 1.00 68.44 81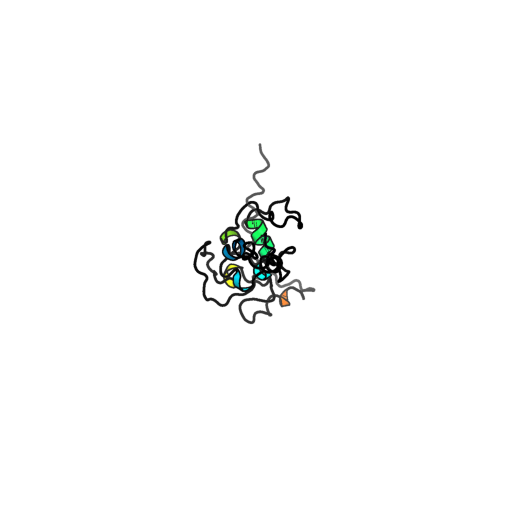 GLY A N 1
ATOM 552 C CA . GLY A 1 81 ? -2.589 8.041 -10.081 1.00 68.44 81 GLY A CA 1
ATOM 553 C C . GLY A 1 81 ? -1.871 7.255 -8.966 1.00 68.44 81 GLY A C 1
ATOM 554 O O . GLY A 1 81 ? -1.530 6.090 -9.127 1.00 68.44 81 GLY A O 1
ATOM 555 N N . SER A 1 82 ? -1.602 7.896 -7.823 1.00 76.44 82 SER A N 1
ATOM 556 C CA . SER A 1 82 ? -1.068 7.209 -6.631 1.00 76.44 82 SER A CA 1
ATOM 557 C C . SER A 1 82 ? -2.222 6.648 -5.790 1.00 76.44 82 SER A C 1
ATOM 559 O O . SER A 1 82 ? -3.135 7.427 -5.487 1.00 76.44 82 SER A O 1
ATOM 561 N N . PRO A 1 83 ? -2.204 5.357 -5.401 1.00 83.88 83 PRO A N 1
ATOM 562 C CA . PRO A 1 83 ? -3.237 4.798 -4.532 1.00 83.88 83 PRO A CA 1
ATOM 563 C C . PRO A 1 83 ? -3.249 5.524 -3.186 1.00 83.88 83 PRO A C 1
ATOM 565 O O . PRO A 1 83 ? -2.200 5.921 -2.669 1.00 83.88 83 PRO A O 1
ATOM 568 N N . ARG A 1 84 ? -4.439 5.716 -2.609 1.00 89.81 84 ARG A N 1
ATOM 569 C CA . ARG A 1 84 ? -4.566 6.159 -1.217 1.00 89.81 84 ARG A CA 1
ATOM 570 C C . ARG A 1 84 ? -4.680 4.925 -0.342 1.00 89.81 84 ARG A C 1
ATOM 572 O O . ARG A 1 84 ? -5.532 4.082 -0.592 1.00 89.81 84 ARG A O 1
ATOM 579 N N . TRP A 1 85 ? -3.887 4.870 0.721 1.00 94.38 85 TRP A N 1
ATOM 580 C CA . TRP A 1 85 ? -3.940 3.769 1.682 1.00 94.38 85 TRP A CA 1
ATOM 581 C C . TRP A 1 85 ? -5.356 3.501 2.219 1.00 94.38 85 TRP A C 1
ATOM 583 O O . T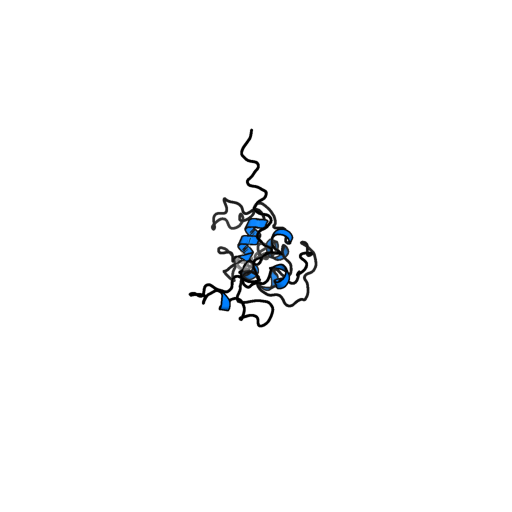RP A 1 85 ? -5.785 2.355 2.292 1.00 94.38 85 TRP A O 1
ATOM 593 N N . SER A 1 86 ? -6.131 4.557 2.482 1.00 95.25 86 SER A N 1
ATOM 594 C CA . SER A 1 86 ? -7.524 4.453 2.937 1.00 95.25 86 SER A CA 1
ATOM 595 C C . SER A 1 86 ? -8.453 3.680 1.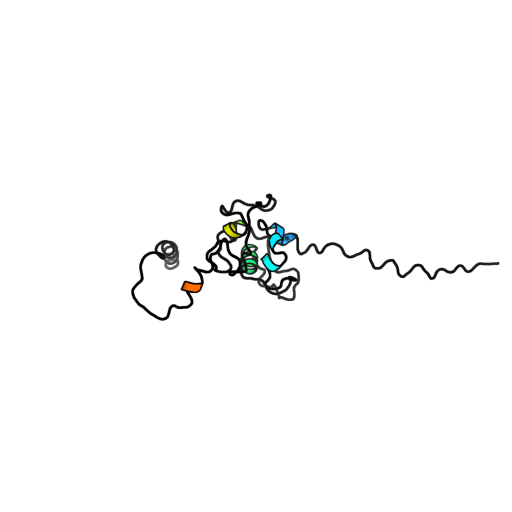997 1.00 95.25 86 SER A C 1
ATOM 597 O O . SER A 1 86 ? -9.506 3.233 2.435 1.00 95.25 86 SER A O 1
ATOM 599 N N . ASP A 1 87 ? -8.105 3.567 0.715 1.00 94.31 87 ASP A N 1
ATOM 600 C CA . ASP A 1 87 ? -8.942 2.893 -0.279 1.00 94.31 87 ASP A CA 1
ATOM 601 C C . ASP A 1 87 ? -8.737 1.368 -0.255 1.00 94.31 87 ASP A C 1
ATOM 603 O O . ASP A 1 87 ? -9.606 0.636 -0.721 1.00 94.31 87 ASP A O 1
ATOM 607 N N . VAL A 1 88 ? -7.620 0.897 0.315 1.00 95.56 88 VAL A N 1
ATOM 608 C CA . VAL A 1 88 ? -7.253 -0.527 0.385 1.00 95.56 88 VAL A CA 1
ATOM 609 C C . VAL A 1 88 ? -7.133 -1.063 1.813 1.00 95.56 88 VAL A C 1
ATOM 611 O O . VAL A 1 88 ? -7.209 -2.266 2.008 1.00 95.56 88 VAL A O 1
ATOM 614 N N . CYS A 1 89 ? -6.966 -0.213 2.827 1.00 97.69 89 CYS A N 1
ATOM 615 C CA . CYS A 1 89 ? -6.660 -0.641 4.197 1.00 97.69 89 CYS A CA 1
ATOM 616 C C . CYS A 1 89 ? -7.690 -1.609 4.818 1.00 97.69 89 CYS A C 1
ATOM 618 O O . CYS A 1 89 ? -7.309 -2.545 5.517 1.00 97.69 89 CYS A O 1
ATOM 620 N N . ASP A 1 90 ? -8.981 -1.410 4.537 1.00 97.56 90 ASP A N 1
ATOM 621 C CA . ASP A 1 90 ? -10.076 -2.242 5.064 1.00 97.56 90 ASP A CA 1
ATOM 622 C C . ASP A 1 90 ? -10.359 -3.503 4.211 1.00 97.56 90 ASP A C 1
ATOM 624 O O . ASP A 1 90 ? -11.339 -4.211 4.463 1.00 97.56 90 ASP A O 1
ATOM 628 N N . LEU A 1 91 ? -9.560 -3.768 3.170 1.00 97.31 91 LEU A N 1
ATOM 629 C CA . LEU A 1 91 ? -9.686 -4.966 2.334 1.00 97.31 91 LEU A CA 1
ATOM 630 C C . LEU A 1 91 ? -8.910 -6.137 2.943 1.00 97.31 91 LEU A C 1
ATOM 632 O O . LEU A 1 91 ? -7.872 -5.935 3.558 1.00 97.31 91 LEU A O 1
ATOM 636 N N . ASP A 1 92 ? -9.425 -7.345 2.742 1.00 97.38 92 ASP A N 1
ATOM 637 C CA . ASP A 1 92 ? -8.747 -8.626 2.980 1.00 97.38 92 ASP A CA 1
ATOM 638 C C . ASP A 1 92 ? -8.351 -9.147 1.596 1.00 97.38 92 ASP A C 1
ATOM 640 O O . ASP A 1 92 ? -9.184 -9.723 0.885 1.00 97.38 92 ASP A O 1
ATOM 644 N N . SER A 1 93 ? -7.152 -8.770 1.144 1.00 96.31 93 SER A N 1
ATOM 645 C CA . SER A 1 93 ? -6.785 -8.907 -0.272 1.00 96.31 93 SER A CA 1
ATOM 646 C C . SER A 1 93 ? -6.492 -10.357 -0.642 1.00 96.31 93 SER A C 1
ATOM 648 O O . SER A 1 93 ? -6.848 -10.797 -1.734 1.00 96.31 93 SER A O 1
ATOM 650 N N . ASP A 1 94 ? -5.858 -11.111 0.255 1.00 95.50 94 ASP A N 1
ATOM 651 C CA . ASP A 1 94 ? -5.451 -12.499 0.025 1.00 95.50 94 ASP A CA 1
ATOM 652 C C . ASP A 1 94 ? -6.425 -13.547 0.604 1.00 95.50 94 ASP A C 1
ATOM 654 O O . ASP A 1 94 ? -6.299 -14.748 0.322 1.00 95.50 94 ASP A O 1
ATOM 658 N N . GLY A 1 95 ? -7.463 -13.105 1.319 1.00 94.69 95 GLY A N 1
ATOM 659 C CA . GLY A 1 95 ? -8.597 -13.921 1.741 1.00 94.69 95 GLY A CA 1
ATOM 660 C C . GLY A 1 95 ? -8.314 -14.802 2.953 1.00 94.69 95 GLY A C 1
ATOM 661 O O . GLY A 1 95 ? -8.970 -15.845 3.117 1.00 94.69 95 GLY A O 1
ATOM 662 N N . ASP A 1 96 ? -7.338 -14.439 3.779 1.00 93.38 96 ASP A N 1
ATOM 663 C CA . ASP A 1 96 ? -6.976 -15.176 4.988 1.00 93.38 96 ASP A CA 1
ATOM 664 C C . ASP A 1 96 ? -7.870 -14.852 6.203 1.00 93.38 96 ASP A C 1
ATOM 666 O O . ASP A 1 96 ? -7.906 -15.617 7.181 1.00 93.38 96 ASP A O 1
ATOM 670 N N . GLY A 1 97 ? -8.692 -13.803 6.089 1.00 93.00 97 GLY A N 1
ATOM 671 C CA . GLY A 1 97 ? -9.620 -13.328 7.108 1.00 93.00 97 GLY A CA 1
ATOM 672 C C . GLY A 1 97 ? -9.128 -12.130 7.921 1.00 93.00 97 GLY A C 1
ATOM 673 O O . GLY A 1 97 ? -9.838 -11.738 8.857 1.00 93.00 97 GLY A O 1
ATOM 674 N N . TYR A 1 98 ? -7.971 -11.562 7.589 1.00 94.56 98 TYR A N 1
ATOM 675 C CA . TYR A 1 98 ? -7.406 -10.350 8.172 1.00 94.56 98 TYR A CA 1
ATOM 676 C C . TYR A 1 98 ? -7.409 -9.226 7.134 1.00 94.56 98 TYR A C 1
ATOM 678 O O . TYR A 1 98 ? -7.313 -9.452 5.936 1.00 94.56 98 TYR A O 1
ATOM 686 N N . VAL A 1 99 ? -7.619 -7.989 7.586 1.00 97.00 99 VAL A N 1
ATOM 687 C CA . VAL A 1 99 ? -7.584 -6.833 6.677 1.00 97.00 99 VAL A CA 1
ATOM 688 C C . VAL A 1 99 ? -6.167 -6.286 6.581 1.00 97.00 99 VAL A C 1
ATOM 690 O O . VAL A 1 99 ? -5.445 -6.274 7.580 1.00 97.00 99 VAL A O 1
ATOM 693 N N . ASN A 1 100 ? -5.820 -5.714 5.430 1.00 97.19 100 ASN A N 1
ATOM 694 C CA . ASN A 1 100 ? -4.508 -5.146 5.125 1.00 97.19 100 ASN A CA 1
ATOM 695 C C . ASN A 1 100 ? -3.993 -4.210 6.237 1.00 97.19 100 ASN A C 1
ATOM 697 O O . ASN A 1 100 ? -2.799 -4.170 6.528 1.00 97.19 100 ASN A O 1
ATOM 701 N N . GLY A 1 101 ? -4.885 -3.439 6.870 1.00 96.88 101 GLY A N 1
ATOM 702 C CA . GLY A 1 101 ? -4.567 -2.581 8.013 1.00 96.88 101 GLY A CA 1
ATOM 703 C C . GLY A 1 101 ? -4.089 -3.329 9.252 1.00 96.88 101 GLY A C 1
ATOM 704 O O . GLY A 1 101 ? -3.135 -2.900 9.899 1.00 96.88 101 GLY A O 1
ATOM 705 N N . GLU A 1 102 ? -4.714 -4.451 9.593 1.00 96.19 102 GLU A N 1
ATOM 706 C CA . GLU A 1 102 ? -4.281 -5.283 10.719 1.00 96.19 102 GLU A CA 1
ATOM 707 C C . GLU A 1 102 ? -2.905 -5.897 10.448 1.00 96.19 102 GLU A C 1
ATOM 709 O O . GLU A 1 102 ? -2.044 -5.901 11.329 1.00 96.19 102 GLU A O 1
ATOM 714 N N . GLU A 1 103 ? -2.680 -6.323 9.210 1.00 96.88 103 GLU A N 1
ATOM 715 C CA . GLU A 1 103 ? -1.454 -6.978 8.769 1.00 96.88 103 GLU A CA 1
ATOM 716 C C . GLU A 1 103 ? -0.264 -6.032 8.636 1.00 96.88 103 GLU A C 1
ATOM 718 O O . GLU A 1 103 ? 0.827 -6.345 9.102 1.00 96.88 103 GLU A O 1
ATOM 723 N N . LEU A 1 104 ? -0.456 -4.844 8.057 1.00 96.56 104 LEU A N 1
ATOM 724 C CA . LEU A 1 104 ? 0.605 -3.849 7.860 1.00 96.56 104 LEU A CA 1
ATOM 725 C C . LEU A 1 104 ? 0.774 -2.887 9.049 1.00 96.56 104 LEU A C 1
ATOM 727 O O . LEU A 1 104 ? 1.549 -1.927 8.986 1.00 96.56 104 LEU A O 1
ATOM 731 N N . GLY A 1 105 ? 0.096 -3.158 10.167 1.00 95.94 105 GLY A N 1
ATOM 732 C CA . GLY A 1 105 ? 0.301 -2.446 11.427 1.00 95.94 105 GLY A CA 1
ATOM 733 C C . GLY A 1 105 ? -0.397 -1.083 11.522 1.00 95.94 105 GLY A C 1
ATOM 734 O O . GLY A 1 105 ? 0.032 -0.243 12.316 1.00 95.94 105 GLY A O 1
ATOM 735 N N . ASP A 1 106 ? -1.473 -0.869 10.765 1.00 97.12 106 ASP A N 1
ATOM 736 C CA . ASP A 1 106 ? -2.405 0.265 10.867 1.00 97.12 106 ASP A CA 1
ATOM 737 C C . ASP A 1 106 ? -3.870 -0.221 10.986 1.00 97.12 106 ASP A C 1
ATOM 739 O O . ASP A 1 106 ? -4.695 0.021 10.103 1.00 97.12 106 ASP A O 1
ATOM 743 N N . PRO A 1 107 ? -4.250 -0.892 12.092 1.00 95.25 107 PRO A N 1
ATOM 744 C CA . PRO A 1 107 ? -5.584 -1.485 12.258 1.00 95.25 107 PRO A CA 1
ATOM 745 C C . PRO A 1 107 ? -6.721 -0.454 12.343 1.00 95.25 107 PRO A C 1
ATOM 747 O O . PRO A 1 107 ? -7.893 -0.820 12.404 1.00 95.25 107 PRO A O 1
ATOM 750 N N . THR A 1 108 ? -6.398 0.838 12.424 1.00 95.62 108 THR A N 1
ATOM 751 C CA . THR A 1 108 ? -7.380 1.927 12.437 1.00 95.62 108 THR A CA 1
ATOM 752 C C . THR A 1 108 ? -7.491 2.656 11.101 1.00 95.62 108 THR A C 1
ATOM 754 O O . THR A 1 108 ? -8.280 3.599 11.021 1.00 95.62 108 THR A O 1
ATOM 757 N N . CYS A 1 109 ? -6.737 2.243 10.076 1.00 96.56 109 CYS A N 1
ATOM 758 C CA . CYS A 1 109 ? -6.714 2.863 8.748 1.00 96.56 109 CYS A CA 1
ATOM 759 C C . CYS A 1 109 ? -6.501 4.381 8.798 1.00 96.56 109 CYS A C 1
ATOM 761 O O . CYS A 1 109 ? -7.171 5.164 8.118 1.00 96.56 109 CYS A O 1
ATOM 763 N N . THR A 1 110 ? -5.595 4.803 9.677 1.00 96.62 110 THR A N 1
ATOM 764 C CA . THR A 1 110 ? -5.298 6.214 9.953 1.00 96.62 110 THR A CA 1
ATOM 765 C C . THR A 1 110 ? -3.990 6.685 9.348 1.00 96.62 110 THR A C 1
ATOM 767 O O . THR A 1 110 ? -3.790 7.898 9.260 1.00 96.62 110 THR A O 1
ATOM 770 N N . TRP A 1 111 ? -3.118 5.759 8.954 1.00 96.56 111 TRP A N 1
ATOM 771 C CA . TRP A 1 111 ? -1.840 6.085 8.346 1.00 96.56 111 TRP A CA 1
ATOM 772 C C . TRP A 1 111 ? -2.063 6.834 7.034 1.00 96.56 111 TRP A C 1
ATOM 774 O O . TRP A 1 111 ? -2.949 6.514 6.234 1.00 96.56 111 TRP A O 1
ATOM 784 N N . VAL A 1 112 ? -1.252 7.853 6.792 1.00 93.88 112 VAL A N 1
ATOM 785 C CA . VAL A 1 112 ? -1.188 8.522 5.495 1.00 93.88 112 VAL A CA 1
ATOM 786 C C . VAL A 1 112 ? 0.242 8.550 4.986 1.00 93.88 112 VAL A C 1
ATOM 788 O O . VAL A 1 112 ? 1.201 8.516 5.749 1.00 93.88 112 VAL A O 1
ATOM 791 N N . GLN A 1 113 ? 0.389 8.647 3.664 1.00 90.81 113 GLN A N 1
ATOM 792 C CA . GLN A 1 113 ? 1.701 8.671 3.031 1.00 90.81 113 GLN A CA 1
ATOM 793 C C . GLN A 1 113 ? 2.622 9.732 3.651 1.00 90.81 113 GLN A C 1
ATOM 795 O O . GLN A 1 113 ? 2.341 10.932 3.584 1.00 90.81 113 GLN A O 1
ATOM 800 N N . GLY A 1 114 ? 3.760 9.267 4.172 1.00 89.75 114 GLY A N 1
ATOM 801 C CA . GLY A 1 114 ? 4.771 10.089 4.834 1.00 89.75 114 GLY A CA 1
ATOM 802 C C . GLY A 1 114 ? 4.735 10.033 6.361 1.00 89.75 114 GLY A C 1
ATOM 803 O O . GLY A 1 114 ? 5.641 10.594 6.977 1.00 89.75 114 GLY A O 1
ATOM 804 N N . ASP A 1 115 ? 3.741 9.370 6.954 1.00 94.56 115 ASP A N 1
ATOM 805 C CA . ASP A 1 115 ? 3.758 9.020 8.373 1.00 94.56 115 ASP A CA 1
ATOM 806 C C . ASP A 1 115 ? 4.827 7.956 8.661 1.00 94.56 115 ASP A C 1
ATOM 808 O O . ASP A 1 115 ? 5.200 7.167 7.787 1.00 94.56 115 ASP A O 1
ATOM 812 N N . ASP A 1 116 ? 5.315 7.938 9.902 1.00 94.88 116 ASP A N 1
ATOM 813 C CA . ASP A 1 116 ? 6.212 6.886 10.374 1.00 94.88 116 ASP A CA 1
ATOM 814 C C . ASP A 1 116 ? 5.459 5.547 10.467 1.00 94.88 116 ASP A C 1
ATOM 816 O O . ASP A 1 116 ? 4.301 5.493 10.896 1.00 94.88 116 ASP A O 1
ATOM 820 N N . ASP A 1 117 ? 6.139 4.464 10.096 1.00 94.38 117 ASP A N 1
ATOM 821 C CA . ASP A 1 117 ? 5.614 3.107 10.227 1.00 94.38 117 ASP A CA 1
ATOM 822 C C . ASP A 1 117 ? 5.495 2.691 11.701 1.00 94.38 117 ASP A C 1
ATOM 824 O O . ASP A 1 117 ? 6.264 3.122 12.567 1.00 94.38 117 ASP A O 1
ATOM 828 N N . SER A 1 118 ? 4.522 1.830 12.002 1.00 92.25 118 SER A N 1
ATOM 829 C CA . SER A 1 118 ? 4.409 1.245 13.335 1.00 92.25 118 SER A CA 1
ATOM 830 C C . SER A 1 118 ? 5.432 0.121 13.523 1.00 92.25 118 SER A C 1
ATOM 832 O O . SER A 1 118 ? 5.670 -0.680 12.628 1.00 92.25 118 SER A O 1
ATOM 834 N N . GLU A 1 119 ? 5.984 -0.000 14.732 1.00 89.94 119 GLU A N 1
ATOM 835 C CA . GLU A 1 119 ? 6.908 -1.086 15.117 1.00 89.94 119 GLU A CA 1
ATOM 836 C C . GLU A 1 119 ? 6.173 -2.408 15.439 1.00 89.94 119 GLU A C 1
ATOM 838 O O . GLU A 1 119 ? 6.683 -3.260 16.176 1.00 89.94 119 GLU A O 1
ATOM 843 N N . ALA A 1 120 ? 4.926 -2.554 14.982 1.00 87.62 120 ALA A N 1
ATOM 844 C CA . ALA A 1 120 ? 4.151 -3.769 15.182 1.00 87.62 120 ALA A CA 1
ATOM 845 C C . ALA A 1 120 ? 4.764 -4.929 14.383 1.00 87.62 120 ALA A C 1
ATOM 847 O O . ALA A 1 120 ? 5.406 -4.730 13.354 1.00 87.62 120 ALA A O 1
ATOM 848 N N . ALA A 1 121 ? 4.558 -6.159 14.855 1.00 91.12 121 ALA A N 1
ATOM 849 C CA . ALA A 1 121 ? 4.810 -7.313 14.005 1.00 91.12 121 ALA A CA 1
ATOM 850 C C . ALA A 1 121 ? 3.781 -7.290 12.869 1.00 91.12 121 ALA A C 1
ATOM 852 O O . ALA A 1 121 ? 2.584 -7.270 13.153 1.00 91.12 121 ALA A O 1
ATOM 853 N N . VAL A 1 122 ? 4.267 -7.266 11.632 1.00 95.62 122 VAL A N 1
ATOM 854 C CA . VAL A 1 122 ? 3.444 -7.236 10.420 1.00 95.62 122 VAL A CA 1
ATOM 855 C C . VAL A 1 122 ? 3.426 -8.595 9.729 1.00 95.62 122 VAL A C 1
ATOM 857 O O . VAL A 1 122 ? 4.319 -9.411 9.978 1.00 95.62 122 VAL A O 1
ATOM 860 N N . THR A 1 123 ? 2.421 -8.810 8.883 1.00 96.50 123 THR A N 1
ATOM 861 C CA . THR A 1 123 ? 2.290 -9.947 7.958 1.00 96.50 123 THR A CA 1
ATOM 862 C C . THR A 1 123 ? 2.219 -9.480 6.504 1.00 96.50 123 THR A C 1
ATOM 864 O O . THR A 1 123 ? 2.174 -8.272 6.243 1.00 96.50 123 THR A O 1
ATOM 867 N N . ASN A 1 124 ? 2.339 -10.404 5.547 1.00 95.31 124 ASN A N 1
ATOM 868 C CA . ASN A 1 124 ? 2.311 -10.081 4.125 1.00 95.31 124 ASN A CA 1
ATOM 869 C C . ASN A 1 124 ? 0.874 -10.118 3.576 1.00 95.31 124 ASN A C 1
ATOM 871 O O . ASN A 1 124 ? 0.405 -11.210 3.281 1.00 95.31 124 ASN A O 1
ATOM 875 N N . PRO A 1 125 ? 0.257 -8.962 3.264 1.00 96.00 125 PRO A N 1
ATOM 876 C CA . PRO A 1 125 ? -1.162 -8.877 2.885 1.00 96.00 125 PRO A CA 1
ATOM 877 C C . PRO A 1 125 ? -1.512 -9.475 1.513 1.00 96.00 125 PRO A C 1
ATOM 879 O O . PRO A 1 125 ? -2.639 -9.375 1.029 1.00 96.00 125 PRO A O 1
ATOM 882 N N . GLY A 1 126 ? -0.510 -9.991 0.799 1.00 94.75 126 GLY A N 1
ATOM 883 C CA . GLY A 1 126 ? -0.683 -10.697 -0.464 1.00 94.75 126 GLY A CA 1
ATOM 884 C C . GLY A 1 126 ? -0.310 -12.177 -0.389 1.00 94.75 126 GLY A C 1
ATOM 885 O O . GLY A 1 126 ? -0.101 -12.786 -1.444 1.00 94.75 126 GLY A O 1
ATOM 886 N N . ASP A 1 127 ? -0.143 -12.735 0.810 1.00 94.69 127 ASP A N 1
ATOM 887 C CA . ASP A 1 127 ? 0.186 -14.137 1.062 1.00 94.69 127 ASP A CA 1
ATOM 888 C C . ASP A 1 127 ? -0.657 -14.678 2.220 1.00 94.69 127 ASP A C 1
ATOM 890 O O . ASP A 1 127 ? -0.201 -14.708 3.356 1.00 94.69 127 ASP A O 1
ATOM 894 N N . GLY A 1 128 ? -1.827 -15.249 1.913 1.00 93.56 128 GLY A N 1
ATOM 895 C CA . GLY A 1 128 ? -2.759 -15.739 2.938 1.00 93.56 128 GLY A CA 1
ATOM 896 C C . GLY A 1 128 ? -2.287 -16.957 3.754 1.00 93.56 128 GLY A C 1
ATOM 897 O O . GLY A 1 128 ? -3.080 -17.626 4.426 1.00 93.56 128 GLY A O 1
ATOM 898 N N . ALA A 1 129 ? -1.008 -17.331 3.647 1.00 92.62 129 ALA A N 1
ATOM 899 C CA . ALA A 1 129 ? -0.326 -18.237 4.565 1.00 92.62 129 ALA A CA 1
ATOM 900 C C . ALA A 1 129 ? 0.522 -17.509 5.632 1.00 92.62 129 ALA A C 1
ATOM 902 O O . ALA A 1 129 ? 0.982 -18.175 6.568 1.00 92.62 129 ALA A O 1
ATOM 903 N N . ASP A 1 130 ? 0.733 -16.199 5.500 1.00 93.19 130 ASP A N 1
ATOM 904 C CA . ASP A 1 130 ? 1.395 -15.308 6.452 1.00 93.19 130 ASP A CA 1
ATOM 905 C C . ASP A 1 130 ? 0.346 -14.381 7.071 1.00 93.19 130 ASP A C 1
ATOM 907 O O . ASP A 1 130 ? 0.037 -13.345 6.513 1.00 93.19 130 ASP A O 1
ATOM 911 N N . PHE A 1 131 ? -0.197 -14.763 8.228 1.00 91.06 131 PHE A N 1
ATOM 912 C CA . PHE A 1 131 ? -1.292 -14.048 8.894 1.00 91.06 131 PHE A CA 1
ATOM 913 C C . PHE A 1 131 ? -0.993 -13.764 10.372 1.00 91.06 131 PHE A C 1
ATOM 915 O O . PHE A 1 131 ? -0.196 -14.478 11.002 1.00 91.06 131 PHE A O 1
ATOM 922 N N . PRO A 1 132 ? -1.657 -12.771 10.992 1.00 90.25 132 PRO A N 1
ATOM 923 C CA . PRO A 1 132 ? -1.482 -12.467 12.406 1.00 90.25 132 PRO A CA 1
ATOM 924 C C . PRO A 1 132 ? -1.859 -13.641 13.338 1.00 90.25 132 PRO A C 1
ATOM 926 O O . PRO A 1 132 ? -3.022 -14.027 13.496 1.00 90.25 132 PRO A O 1
ATOM 929 N N . GLY A 1 133 ? -0.860 -14.178 14.046 1.00 80.44 133 GLY A N 1
ATOM 930 C CA . GLY A 1 133 ? -1.012 -15.232 15.062 1.00 80.44 133 GLY A CA 1
ATOM 931 C C . GLY A 1 133 ? -0.984 -16.669 14.515 1.00 80.44 133 GLY A C 1
ATOM 932 O O . GLY A 1 133 ? -0.736 -16.914 13.344 1.00 80.44 133 GLY A O 1
ATOM 933 N N . ASP A 1 134 ? -1.251 -17.668 15.365 1.00 62.25 134 ASP A N 1
ATOM 934 C CA . ASP A 1 134 ? -1.128 -19.105 15.020 1.00 62.25 134 ASP A CA 1
ATOM 935 C C . ASP A 1 134 ? -2.301 -19.646 14.141 1.00 62.25 134 ASP A C 1
ATOM 937 O O . ASP A 1 134 ? -2.622 -20.840 14.141 1.00 62.25 134 ASP A O 1
ATOM 941 N N . GLY A 1 135 ? -2.991 -18.758 13.419 1.00 53.84 135 GLY A N 1
ATOM 942 C CA . GLY A 1 135 ? -4.339 -18.855 12.836 1.00 53.84 135 GLY A CA 1
ATOM 943 C C . GLY A 1 135 ? -4.609 -19.785 11.643 1.00 53.84 135 GLY A C 1
ATOM 944 O O . GLY A 1 135 ? -5.636 -19.613 10.988 1.00 53.84 135 GLY A O 1
ATOM 945 N N . ALA A 1 136 ? -3.836 -20.854 11.413 1.00 51.50 136 ALA A N 1
ATOM 946 C CA . ALA A 1 136 ? -4.089 -21.855 10.350 1.00 51.50 136 ALA A CA 1
ATOM 947 C C . ALA A 1 136 ? -5.467 -22.582 10.434 1.00 51.50 136 ALA A C 1
ATOM 949 O O . ALA A 1 136 ? -5.760 -23.512 9.673 1.00 51.50 136 ALA A O 1
ATOM 950 N N . ALA A 1 137 ? -6.325 -22.205 11.386 1.00 49.12 137 ALA A N 1
ATOM 951 C CA . ALA A 1 137 ? -7.606 -22.828 11.685 1.00 49.12 137 ALA A CA 1
ATOM 952 C C . ALA A 1 137 ? -8.808 -22.248 10.912 1.00 49.12 137 ALA A C 1
ATOM 954 O O . ALA A 1 137 ? -9.820 -22.947 10.801 1.00 49.12 137 ALA A O 1
ATOM 955 N N . LEU A 1 138 ? -8.745 -21.029 10.358 1.00 52.31 138 LEU A N 1
ATOM 956 C CA . LEU A 1 138 ? -9.924 -20.412 9.722 1.00 52.31 138 LEU A CA 1
ATOM 957 C C . LEU A 1 138 ? -10.094 -20.816 8.244 1.00 52.31 138 LEU A C 1
ATOM 959 O O . LEU A 1 138 ? -11.187 -21.253 7.865 1.00 52.31 138 LEU A O 1
ATOM 963 N N . CYS A 1 139 ? -9.025 -20.846 7.439 1.00 49.69 139 CYS A N 1
ATOM 964 C CA . CYS A 1 139 ? -9.105 -21.220 6.014 1.00 49.69 139 CYS A CA 1
ATOM 965 C C . CYS A 1 139 ? -9.364 -22.728 5.768 1.00 49.69 139 CYS A C 1
ATOM 967 O O . CYS A 1 139 ? -9.947 -23.126 4.754 1.00 49.69 139 CYS A O 1
ATOM 969 N N . SER A 1 140 ? -9.048 -23.603 6.735 1.00 50.03 140 SER A N 1
ATOM 970 C CA . SER A 1 140 ? -9.329 -25.050 6.637 1.00 50.03 140 SER A CA 1
ATOM 971 C C . SER A 1 140 ? -10.826 -25.398 6.678 1.00 50.03 140 SER A C 1
ATOM 973 O O . SER A 1 140 ? -11.216 -26.519 6.327 1.00 50.03 140 SER A O 1
ATOM 975 N N . SER A 1 141 ? -11.673 -24.448 7.082 1.00 48.38 141 SER A N 1
ATOM 976 C CA . SER A 1 141 ? -13.112 -24.654 7.269 1.00 48.38 141 SER A CA 1
ATOM 977 C C . SER A 1 141 ? -13.927 -24.492 5.980 1.00 48.38 141 SER A C 1
ATOM 979 O O . SER A 1 141 ? -15.020 -25.053 5.888 1.00 48.38 141 SER A O 1
ATOM 981 N N . HIS A 1 142 ? -13.413 -23.780 4.966 1.00 47.56 142 HIS A N 1
ATOM 982 C CA . HIS A 1 142 ? -14.182 -23.468 3.750 1.00 47.56 142 HIS A CA 1
ATOM 983 C C . HIS A 1 142 ? -13.975 -24.466 2.593 1.00 47.56 142 HIS A C 1
ATOM 985 O O . HIS A 1 142 ? -14.865 -24.639 1.762 1.00 47.56 142 HIS A O 1
ATOM 991 N N . HIS A 1 143 ? -12.870 -25.226 2.570 1.00 44.06 143 HIS A N 1
ATOM 992 C CA . HIS A 1 143 ? -12.586 -26.197 1.494 1.00 44.06 143 HIS A CA 1
ATOM 993 C C . HIS A 1 143 ? -13.034 -27.649 1.756 1.00 44.06 143 HIS A C 1
ATOM 995 O O . HIS A 1 143 ? -12.857 -28.516 0.896 1.00 44.06 143 HIS A O 1
ATOM 1001 N N . ARG A 1 144 ? -13.682 -27.953 2.892 1.00 51.75 144 ARG A N 1
ATOM 1002 C CA . ARG A 1 144 ? -14.276 -29.284 3.161 1.00 51.75 144 ARG A CA 1
ATOM 1003 C C . ARG A 1 144 ? -15.776 -29.226 3.454 1.00 51.75 144 ARG A C 1
ATOM 1005 O O . ARG A 1 144 ? -16.265 -29.839 4.393 1.00 51.75 144 ARG A O 1
ATOM 1012 N N . GLY A 1 145 ? -16.528 -28.528 2.608 1.00 39.44 145 GLY A N 1
ATOM 1013 C CA . GLY A 1 145 ? -17.979 -28.372 2.734 1.00 39.44 145 GLY A CA 1
ATOM 1014 C C . GLY A 1 145 ? -18.821 -29.199 1.758 1.00 39.44 145 GLY A C 1
ATOM 1015 O O . GLY A 1 145 ? -19.739 -28.656 1.150 1.00 39.44 145 GLY A O 1
ATOM 1016 N N . ARG A 1 146 ? -18.576 -30.508 1.584 1.00 50.78 146 ARG A N 1
ATOM 1017 C CA . ARG A 1 146 ? -19.621 -31.384 1.014 1.00 50.78 146 ARG A CA 1
ATOM 1018 C C . ARG A 1 146 ? -20.673 -31.672 2.091 1.00 50.78 146 ARG A C 1
ATOM 1020 O O . ARG A 1 146 ? -20.543 -32.629 2.839 1.00 50.78 146 ARG A O 1
ATOM 1027 N N . GLY A 1 147 ? -21.721 -30.848 2.099 1.00 46.06 147 GLY A N 1
ATOM 1028 C CA . GLY A 1 147 ? -23.092 -31.221 2.454 1.00 46.06 147 GLY A CA 1
ATOM 1029 C C . GLY A 1 147 ? -23.419 -31.460 3.929 1.00 46.06 147 GLY A C 1
ATOM 1030 O O . GLY A 1 147 ? -23.291 -32.574 4.414 1.00 46.06 147 GLY A O 1
ATOM 1031 N N . THR A 1 148 ? -24.044 -30.469 4.569 1.00 36.94 148 THR A N 1
ATOM 1032 C CA . THR A 1 148 ? -25.258 -30.678 5.385 1.00 36.94 148 THR A CA 1
ATOM 1033 C C . THR A 1 148 ? -26.127 -29.406 5.332 1.00 36.94 148 THR A C 1
ATOM 1035 O O . THR A 1 148 ? -25.616 -28.312 5.567 1.00 36.94 148 THR A O 1
ATOM 1038 N N . PRO A 1 149 ? -27.429 -29.487 4.996 1.00 45.66 149 PRO A N 1
ATOM 1039 C CA . PRO A 1 149 ? -28.326 -28.340 5.071 1.00 45.66 149 PRO A CA 1
ATOM 1040 C C . PRO A 1 149 ? -28.804 -28.205 6.521 1.00 45.66 149 PRO A C 1
ATOM 1042 O O . PRO A 1 149 ? -29.624 -28.996 6.980 1.00 45.66 149 PRO A O 1
ATOM 1045 N N . GLY A 1 150 ? -28.269 -27.237 7.267 1.00 42.97 150 GLY A N 1
ATOM 1046 C CA . GLY A 1 150 ? -28.715 -27.036 8.651 1.00 42.97 150 GLY A CA 1
ATOM 1047 C C . GLY A 1 150 ? -28.062 -25.919 9.461 1.00 42.97 150 GLY A C 1
ATOM 1048 O O . GLY A 1 150 ? -28.605 -25.566 10.500 1.00 42.97 150 GLY A O 1
ATOM 1049 N N . ALA A 1 151 ? -26.958 -25.320 9.008 1.00 42.16 151 ALA A N 1
ATOM 1050 C CA . ALA A 1 151 ? -26.278 -24.247 9.741 1.00 42.16 151 ALA A CA 1
ATOM 1051 C C . ALA A 1 151 ? -26.358 -22.897 9.005 1.00 42.16 151 ALA A C 1
ATOM 1053 O O . ALA A 1 151 ? -25.360 -22.230 8.767 1.00 42.16 151 ALA A O 1
ATOM 1054 N N . LEU A 1 152 ? -27.575 -22.485 8.645 1.00 48.94 152 LEU A N 1
ATOM 1055 C CA . LEU A 1 152 ? -27.899 -21.074 8.420 1.00 48.94 152 LEU A CA 1
ATOM 1056 C C . LEU A 1 152 ? -28.172 -20.439 9.788 1.00 48.94 152 LEU A C 1
ATOM 1058 O O . LEU A 1 152 ? -29.324 -20.292 10.185 1.00 48.94 152 LEU A O 1
ATOM 1062 N N . ALA A 1 153 ? -27.127 -20.108 10.540 1.00 48.97 153 ALA A N 1
ATOM 1063 C CA . ALA A 1 153 ? -27.258 -19.239 11.704 1.00 48.97 153 ALA A CA 1
ATOM 1064 C C . ALA A 1 153 ? -25.902 -18.611 12.059 1.00 48.97 153 ALA A C 1
ATOM 1066 O O . ALA A 1 153 ? -25.001 -19.307 12.509 1.00 48.97 153 ALA A O 1
ATOM 1067 N N . LEU A 1 154 ? -25.835 -17.280 11.919 1.00 43.62 154 LEU A N 1
ATOM 1068 C CA . LEU A 1 154 ? -24.998 -16.356 12.708 1.00 43.62 154 LEU A CA 1
ATOM 1069 C C . LEU A 1 154 ? -23.625 -15.876 12.194 1.00 43.62 154 LEU A C 1
ATOM 1071 O O . LEU A 1 154 ? -22.878 -15.329 12.992 1.00 43.62 154 LEU A O 1
ATOM 1075 N N . CYS A 1 155 ? -23.334 -15.882 10.888 1.00 42.16 155 CYS A N 1
ATOM 1076 C CA . CYS A 1 155 ? -22.252 -15.016 10.367 1.00 42.16 155 CYS A CA 1
ATOM 1077 C C . CYS A 1 155 ? -22.545 -14.396 8.987 1.00 42.16 155 CYS A C 1
ATOM 1079 O O . CYS A 1 155 ? -21.698 -14.344 8.108 1.00 42.16 155 CYS A O 1
ATOM 1081 N N . GLY A 1 156 ? -23.792 -13.968 8.759 1.00 37.75 156 GLY A N 1
ATOM 1082 C CA . GLY A 1 156 ? -24.229 -13.433 7.461 1.00 37.75 156 GLY A CA 1
ATOM 1083 C C . GLY A 1 156 ? -25.398 -12.454 7.543 1.00 37.75 156 GLY A C 1
ATOM 1084 O O . GLY A 1 156 ? -26.253 -12.453 6.664 1.00 37.75 156 GLY A O 1
ATOM 1085 N N . LEU A 1 157 ? -25.495 -11.658 8.616 1.00 46.28 157 LEU A N 1
ATOM 1086 C CA . LEU A 1 157 ? -26.641 -10.756 8.824 1.00 46.28 157 LEU A CA 1
ATOM 1087 C C . LEU A 1 157 ? -26.331 -9.255 8.873 1.00 46.28 157 LEU A C 1
ATOM 1089 O O . LEU A 1 157 ? -27.238 -8.483 9.173 1.00 46.28 157 LEU A O 1
ATOM 1093 N N . LEU A 1 158 ? -25.129 -8.817 8.483 1.00 43.56 158 LEU A N 1
ATOM 1094 C CA . LEU A 1 158 ? -24.841 -7.382 8.317 1.00 43.56 158 LEU A CA 1
ATOM 1095 C C . LEU A 1 158 ? -24.332 -6.947 6.930 1.00 43.56 158 LEU A C 1
ATOM 1097 O O . LEU A 1 158 ? -24.435 -5.765 6.629 1.00 43.56 158 LEU A O 1
ATOM 1101 N N . CYS A 1 159 ? -23.956 -7.853 6.018 1.00 46.72 159 CYS A N 1
ATOM 1102 C CA . CYS A 1 159 ? -23.459 -7.467 4.681 1.00 46.72 159 CYS A CA 1
ATOM 1103 C C . CYS A 1 159 ? -24.516 -7.492 3.545 1.00 46.72 159 CYS A C 1
ATOM 1105 O O . CYS A 1 159 ? -24.188 -7.584 2.368 1.00 46.72 159 CYS A O 1
ATOM 1107 N N . ALA A 1 160 ? -25.818 -7.415 3.857 1.00 43.62 160 ALA A N 1
ATOM 1108 C CA . ALA A 1 160 ? -26.878 -7.421 2.831 1.00 43.62 160 ALA A CA 1
ATOM 1109 C C . ALA A 1 160 ? -28.052 -6.468 3.124 1.00 43.62 160 ALA A C 1
ATOM 1111 O O . ALA A 1 160 ? -29.218 -6.823 2.936 1.00 43.62 160 ALA A O 1
ATOM 1112 N N . ARG A 1 161 ? -27.775 -5.236 3.577 1.00 47.66 161 ARG A N 1
ATOM 1113 C CA . ARG A 1 161 ? -28.808 -4.178 3.660 1.00 47.66 161 ARG A CA 1
ATOM 1114 C C . ARG A 1 161 ? -28.502 -2.855 2.952 1.00 47.66 161 ARG A C 1
ATOM 1116 O O . ARG A 1 161 ? -29.329 -1.956 3.043 1.00 47.66 161 ARG A O 1
ATOM 1123 N N . LEU A 1 162 ? -27.433 -2.746 2.158 1.00 43.03 162 LEU A N 1
ATOM 1124 C CA . LEU A 1 162 ? 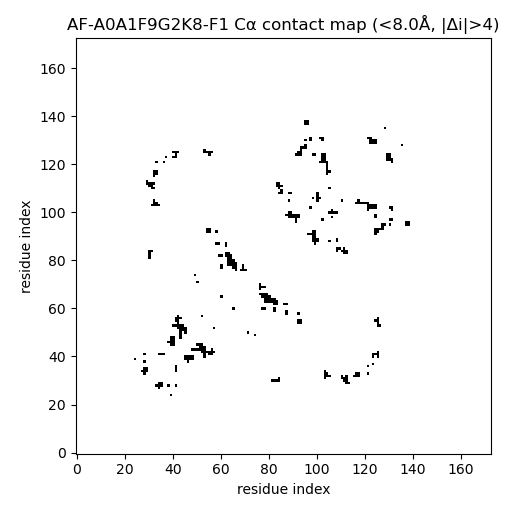-27.161 -1.516 1.387 1.00 43.03 162 LEU A CA 1
ATOM 1125 C C . LEU A 1 162 ? -27.143 -1.654 -0.145 1.00 43.03 162 LEU A C 1
ATOM 1127 O O . LEU A 1 162 ? -27.202 -0.643 -0.834 1.00 43.03 162 LEU A O 1
ATOM 1131 N N . LEU A 1 163 ? -27.232 -2.863 -0.709 1.00 47.31 163 LEU A N 1
ATOM 1132 C CA . LEU A 1 163 ? -27.295 -3.059 -2.172 1.00 47.31 163 LEU A CA 1
ATOM 1133 C C . LEU A 1 163 ? -28.717 -3.178 -2.760 1.00 47.31 163 LEU A C 1
ATOM 1135 O O . LEU A 1 163 ? -28.879 -3.405 -3.957 1.00 47.31 163 LEU A O 1
ATOM 1139 N N . ALA A 1 164 ? -29.765 -2.955 -1.959 1.00 45.47 164 ALA A N 1
ATOM 1140 C CA . ALA A 1 164 ? -31.161 -2.927 -2.424 1.00 45.47 164 ALA A CA 1
ATOM 1141 C C . ALA A 1 164 ? -31.753 -1.506 -2.566 1.00 45.47 164 ALA A C 1
ATOM 1143 O O . ALA A 1 164 ? -32.956 -1.369 -2.773 1.00 45.47 164 ALA A O 1
ATOM 1144 N N . ALA A 1 165 ? -30.935 -0.448 -2.478 1.00 47.06 165 ALA A N 1
ATOM 1145 C CA . ALA A 1 165 ? -31.402 0.943 -2.567 1.00 47.06 165 ALA A CA 1
ATOM 1146 C C . ALA A 1 165 ? -30.986 1.693 -3.851 1.00 47.06 165 ALA A C 1
ATOM 1148 O O . ALA A 1 165 ? -31.302 2.872 -3.978 1.00 47.06 165 ALA A O 1
ATOM 1149 N N . HIS A 1 166 ? -30.312 1.059 -4.821 1.00 43.66 166 HIS A N 1
ATOM 1150 C CA . HIS A 1 166 ? -29.898 1.720 -6.080 1.00 43.66 166 HIS A CA 1
ATOM 1151 C C . HIS A 1 166 ? -30.452 1.093 -7.374 1.00 43.66 166 HIS A C 1
ATOM 1153 O O . HIS A 1 166 ? -30.094 1.512 -8.469 1.00 43.66 166 HIS A O 1
ATOM 1159 N N . ARG A 1 167 ? -31.398 0.145 -7.293 1.00 47.38 167 ARG A N 1
ATOM 1160 C CA . ARG A 1 167 ? -32.116 -0.391 -8.475 1.00 47.38 167 ARG A CA 1
ATOM 1161 C C . ARG A 1 167 ? -33.604 -0.023 -8.520 1.00 47.38 167 ARG A C 1
ATOM 1163 O O . ARG A 1 167 ? -34.418 -0.823 -8.969 1.00 47.38 167 ARG A O 1
ATOM 1170 N N . ILE A 1 168 ? -33.974 1.176 -8.059 1.00 49.62 168 ILE A N 1
ATOM 1171 C CA . ILE A 1 168 ? -35.358 1.688 -8.170 1.00 49.62 168 ILE A CA 1
ATOM 1172 C C . ILE A 1 168 ? -35.453 3.023 -8.945 1.00 49.62 168 ILE A C 1
ATOM 1174 O O . ILE A 1 168 ? -36.548 3.406 -9.334 1.00 49.62 168 ILE A O 1
ATOM 1178 N N . SER A 1 169 ? -34.349 3.698 -9.297 1.00 51.25 169 SER A N 1
ATOM 1179 C CA . SER A 1 169 ? -34.416 5.013 -9.973 1.00 51.25 169 SER A CA 1
ATOM 1180 C C . SER A 1 169 ? -34.258 5.019 -11.505 1.00 51.25 169 SER A C 1
ATOM 1182 O O . SER A 1 169 ? -34.304 6.092 -12.094 1.00 51.25 169 SER A O 1
ATOM 1184 N N . SER A 1 170 ? -34.110 3.877 -12.191 1.00 50.62 170 SER A N 1
ATOM 1185 C CA . SER A 1 170 ? -33.892 3.846 -13.658 1.00 50.62 170 SER A CA 1
ATOM 1186 C C . SER A 1 170 ? -35.102 3.423 -14.503 1.00 50.62 170 SER A C 1
ATOM 1188 O O . SER A 1 170 ? -34.967 3.045 -15.666 1.00 50.62 170 SER A O 1
ATOM 1190 N N . ARG A 1 171 ? -36.317 3.517 -13.961 1.00 51.91 171 ARG A N 1
ATOM 1191 C CA . ARG A 1 171 ? -37.552 3.540 -14.760 1.00 51.91 171 ARG A CA 1
ATOM 1192 C C . ARG A 1 171 ? -38.334 4.776 -14.319 1.00 51.91 171 ARG A C 1
ATOM 1194 O O . ARG A 1 171 ? -38.441 4.978 -13.119 1.00 51.91 171 ARG A O 1
ATOM 1201 N N . TRP A 1 172 ? -38.849 5.551 -15.279 1.00 45.78 172 TRP A N 1
ATOM 1202 C CA . TRP A 1 172 ? -39.528 6.860 -15.161 1.00 45.78 172 TRP A CA 1
ATOM 1203 C C . TRP A 1 172 ? -38.642 8.115 -15.290 1.00 45.78 172 TRP A C 1
ATOM 1205 O O . TRP A 1 172 ? -38.422 8.846 -14.328 1.00 45.78 172 TRP A O 1
ATOM 1215 N N . SER A 1 173 ? -38.219 8.424 -16.518 1.00 44.44 173 SER A N 1
ATOM 1216 C CA . SER A 1 173 ? -38.618 9.633 -17.275 1.00 44.44 173 SER A CA 1
ATOM 1217 C C . SER A 1 173 ? -38.166 9.500 -18.724 1.00 44.44 173 SER A C 1
ATOM 1219 O O . SER A 1 173 ? -37.034 9.015 -18.930 1.00 44.44 173 SER A O 1
#

Secondary structure (DSSP, 8-state):
--------SSSSSTTSS-----THHHHHHTTSTTTTTTGGGGTBSSTT-SS-B-HHHHHHHHHTTB-TT--TT-TT-SBSSPPPHHHHTT--SSSSS--HHHHTT-TTS---TTSPPP-S----TT-TTS-SSS-TTSGGGTS-----TT---SS-SSSSSSTTSSSSSSS--

pLDDT: mean 71.28, std 20.99, range [36.94, 97.69]

Mean predicted aligned error: 16.25 Å

Radius of gyration: 24.91 Å; Cα contacts (8 Å, |Δi|>4): 210; chains: 1; bounding box: 102×48×47 Å

Foldseek 3Di:
DDDDDPPDPPDPPPPPDPDDPPPPQPQQLLQEFQSPVQRQLLFAPDSVHAQHGFQLVVQQLVQQPADPPPDSPPRPGGHPGGGHLLSQQQDQRQPLPDGNCVQSVNVPSPDGRPDHHDPDHHFRSRDSVTDPDPRPPPVVVPVPDDDDPDPPDDDPPPPPDPPVPPPPPPPDD

Sequence (173 aa):
MTRAAPAAALALVAAALGAGPARAREAFVGTVPNGASYSCSTCHSNGDGGEGWNDFGQDLLEAGGANPDANPDDQNAGYVGSPRWSDVCDLDSDGDGYVNGEELGDPTCTWVQGDDDSEAAVTNPGDGADFPGDGAALCSSHHRGRGTPGALALCGLLCARLLAAHRISSRWS

Solvent-accessible surface area (backbone atoms only — not comparable to full-atom values): 11127 Å² total; per-residue (Å²): 135,90,86,86,78,90,88,80,85,86,82,82,81,82,85,78,85,75,84,68,81,75,69,74,64,60,68,58,32,53,37,42,59,54,29,62,79,53,52,36,38,36,36,14,71,33,69,89,36,79,73,51,62,21,47,30,27,47,49,44,31,55,57,8,43,43,34,94,80,46,47,83,85,48,92,82,38,56,49,75,50,78,42,54,40,71,75,47,23,85,37,48,50,45,69,56,82,56,32,34,14,57,25,35,39,34,74,76,56,73,70,52,77,83,59,82,61,59,93,54,86,61,38,44,46,32,37,58,87,45,60,87,68,95,59,78,68,61,69,66,63,70,82,71,68,87,78,77,96,79,79,91,75,90,88,79,86,77,89,79,80,74,85,82,78,78,84,72,77,88,67,88,132